Protein AF-A0A2N1NNY8-F1 (afdb_monomer)

Foldseek 3Di:
DVVVVVDDDDDDPPDPPLVVVLVVQCSDPDPVSRDDPVVSVVSVVVVVVVVVVVVPVVDPDDPDDDDDDPPPDPVPVVPDDPVRVVVVVVVVVPPPDD

Solvent-accessible surface area (backbone atoms only — not comparable to full-atom values): 6420 Å² total; per-residue (Å²): 121,62,61,86,71,68,58,73,86,72,89,57,87,94,58,54,66,71,58,53,49,51,58,52,38,63,62,42,91,50,71,88,68,32,68,52,71,67,56,50,52,52,53,53,51,50,54,54,53,51,53,53,48,57,56,48,75,76,43,83,86,72,84,86,76,79,91,89,75,87,82,79,46,70,82,55,60,79,70,51,53,74,68,56,52,52,55,54,58,53,57,61,75,66,59,79,86,126

Sequence (98 aa):
MKILQGRRETMVSDTPTDYFNIYTECWDSKPNNRPTMDQVVFKLNAIINTKNRIIIDNNKLIPQSSENSDNIGISNIINLSHEELSSIMRSFNNMNVK

Organism: NCBI:txid588596

InterPro domains:
  IPR011009 Protein kinase-like domain superfamily [SSF56112] (2-74)

Structure (mmCIF, N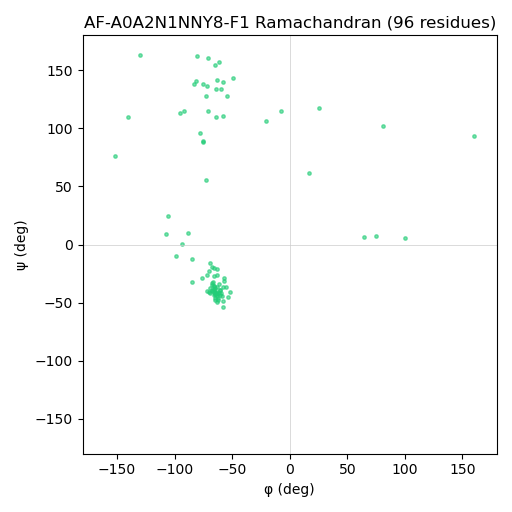/CA/C/O backbone):
data_AF-A0A2N1NNY8-F1
#
_entry.id   AF-A0A2N1NNY8-F1
#
loop_
_atom_site.group_PDB
_atom_site.id
_atom_site.type_symbol
_atom_site.label_atom_id
_atom_site.label_alt_id
_atom_site.label_comp_id
_atom_site.label_asym_id
_atom_site.label_entity_id
_atom_site.label_seq_id
_atom_site.pdbx_PDB_ins_code
_atom_site.Cartn_x
_atom_site.Cartn_y
_atom_site.Cartn_z
_atom_site.occupancy
_atom_site.B_iso_or_equiv
_atom_site.auth_seq_id
_atom_site.auth_comp_id
_atom_site.auth_asym_id
_atom_site.auth_atom_id
_atom_site.pdbx_PDB_model_num
ATOM 1 N N . MET A 1 1 ? -22.081 2.549 -10.785 1.00 77.12 1 MET A N 1
ATOM 2 C CA . MET A 1 1 ? -20.977 2.510 -9.798 1.00 77.12 1 MET A CA 1
ATOM 3 C C . MET A 1 1 ? -20.259 1.158 -9.847 1.00 77.12 1 MET A C 1
ATOM 5 O O . MET A 1 1 ? -20.775 0.192 -9.307 1.00 77.12 1 MET A O 1
ATOM 9 N N . LYS A 1 2 ? -19.099 1.056 -10.518 1.00 90.88 2 LYS A N 1
ATOM 10 C CA . LYS A 1 2 ? -18.343 -0.212 -10.671 1.00 90.88 2 LYS A CA 1
ATOM 11 C C . LYS A 1 2 ? -17.570 -0.617 -9.401 1.00 90.88 2 LYS A C 1
ATOM 13 O O . LYS A 1 2 ? -17.425 -1.803 -9.132 1.00 90.88 2 LYS A O 1
ATOM 18 N N . ILE A 1 3 ? -17.149 0.356 -8.592 1.00 88.94 3 ILE A N 1
ATOM 19 C CA . ILE A 1 3 ? -16.417 0.131 -7.332 1.00 88.94 3 ILE A CA 1
ATOM 20 C C . ILE A 1 3 ? -17.281 -0.575 -6.279 1.00 88.94 3 ILE A C 1
ATOM 22 O O . ILE A 1 3 ? -16.798 -1.487 -5.609 1.00 88.94 3 ILE A O 1
ATOM 26 N N . LEU A 1 4 ? -18.570 -0.216 -6.195 1.00 88.31 4 LEU A N 1
ATOM 27 C CA . LEU A 1 4 ? -19.547 -0.877 -5.317 1.00 88.31 4 LEU A CA 1
ATOM 28 C C . LEU A 1 4 ? -19.768 -2.354 -5.687 1.00 88.31 4 LEU A C 1
ATOM 30 O O . LEU A 1 4 ? -20.192 -3.135 -4.849 1.00 88.31 4 LEU A O 1
ATOM 34 N N . GLN A 1 5 ? -19.449 -2.743 -6.926 1.00 90.38 5 GLN A N 1
ATOM 35 C CA . GLN A 1 5 ? -19.502 -4.130 -7.404 1.00 90.38 5 GLN A CA 1
ATOM 36 C C . GLN A 1 5 ? -18.188 -4.888 -7.155 1.00 90.38 5 GLN A C 1
ATOM 38 O O . GLN A 1 5 ? -17.979 -5.955 -7.722 1.00 90.38 5 GLN A O 1
ATOM 43 N N . GLY A 1 6 ? -17.260 -4.317 -6.383 1.00 88.88 6 GLY A N 1
ATOM 44 C CA . GLY A 1 6 ? -15.977 -4.951 -6.083 1.00 88.88 6 GLY A CA 1
ATOM 45 C C . GLY A 1 6 ? -14.968 -4.921 -7.231 1.00 88.88 6 GLY A C 1
ATOM 46 O O . GLY A 1 6 ? -13.907 -5.521 -7.107 1.00 88.88 6 GLY A O 1
ATOM 47 N N . ARG A 1 7 ? -15.242 -4.213 -8.338 1.00 92.44 7 ARG A N 1
ATOM 48 C CA . ARG A 1 7 ? -14.249 -4.067 -9.413 1.00 92.44 7 ARG A CA 1
ATOM 49 C C . ARG A 1 7 ? -13.025 -3.306 -8.899 1.00 92.44 7 ARG A C 1
ATOM 51 O O . ARG A 1 7 ? -13.172 -2.280 -8.228 1.00 92.44 7 ARG A O 1
ATOM 58 N N . ARG A 1 8 ? -11.843 -3.827 -9.223 1.00 93.38 8 ARG A N 1
ATOM 59 C CA . ARG A 1 8 ? -10.520 -3.260 -8.937 1.00 93.38 8 ARG A CA 1
ATOM 60 C C . ARG A 1 8 ? -9.692 -3.244 -10.211 1.00 93.38 8 ARG A C 1
ATOM 62 O O . ARG A 1 8 ? -10.052 -3.897 -11.193 1.00 93.38 8 ARG A O 1
ATOM 69 N N . GLU A 1 9 ? -8.627 -2.464 -10.188 1.00 91.69 9 GLU A N 1
ATOM 70 C CA . GLU A 1 9 ? -7.655 -2.429 -11.271 1.00 91.69 9 GLU A CA 1
ATOM 71 C C . GLU A 1 9 ? -6.976 -3.794 -11.412 1.00 91.69 9 GLU A C 1
ATOM 73 O O . GLU A 1 9 ? -6.698 -4.479 -10.427 1.00 91.69 9 GLU A O 1
ATOM 78 N N . THR A 1 10 ? -6.736 -4.202 -12.653 1.00 93.25 10 THR A N 1
ATOM 79 C CA . THR A 1 10 ? -5.865 -5.337 -12.955 1.00 93.25 10 THR A CA 1
ATOM 80 C C . THR A 1 10 ? -4.411 -4.889 -12.895 1.00 93.25 10 THR A C 1
ATOM 82 O O . THR A 1 10 ? -4.123 -3.696 -12.982 1.00 93.25 10 THR A O 1
ATOM 85 N N . MET A 1 11 ? -3.482 -5.836 -12.777 1.00 95.12 11 MET A N 1
ATOM 86 C CA . MET A 1 11 ? -2.055 -5.532 -12.855 1.00 95.12 11 MET A CA 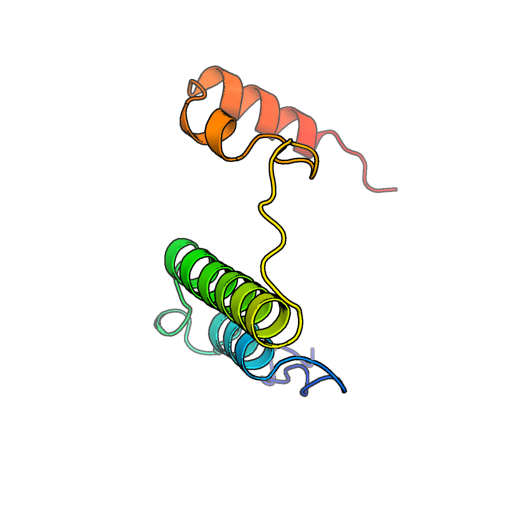1
ATOM 87 C C . MET A 1 11 ? -1.745 -4.776 -14.152 1.00 95.12 11 MET A C 1
ATOM 89 O O . MET A 1 11 ? -2.138 -5.212 -15.237 1.00 95.12 11 MET A O 1
ATOM 93 N N . VAL A 1 12 ? -1.067 -3.636 -14.031 1.00 95.31 12 VAL A N 1
ATOM 94 C CA . VAL A 1 12 ? -0.549 -2.892 -15.183 1.00 95.31 12 VAL A CA 1
ATOM 95 C C . VAL A 1 12 ? 0.764 -3.542 -15.616 1.00 95.31 12 VAL A C 1
ATOM 97 O O . VAL A 1 12 ? 1.556 -3.951 -14.763 1.00 95.31 12 VAL A O 1
ATOM 100 N N . SER A 1 13 ? 0.999 -3.643 -16.930 1.00 95.12 13 SER A N 1
ATOM 101 C CA . SER A 1 13 ? 2.266 -4.157 -17.473 1.00 95.12 13 SER A CA 1
ATOM 102 C C . SER A 1 13 ? 3.461 -3.469 -16.814 1.00 95.12 13 SER A C 1
ATOM 104 O O . SER A 1 13 ? 3.394 -2.286 -16.484 1.00 95.12 13 SER A O 1
ATOM 106 N N . ASP A 1 14 ? 4.533 -4.229 -16.592 1.00 92.31 14 ASP A N 1
ATOM 107 C CA . ASP A 1 14 ? 5.799 -3.751 -16.015 1.00 92.31 14 ASP A CA 1
ATOM 108 C C . ASP A 1 14 ? 5.713 -3.248 -14.562 1.00 92.31 14 ASP A C 1
ATOM 110 O O . ASP A 1 14 ? 6.699 -2.777 -13.990 1.00 92.31 14 ASP A O 1
ATOM 114 N N . THR A 1 15 ? 4.557 -3.409 -13.913 1.00 92.94 15 THR A N 1
ATOM 115 C CA . THR A 1 15 ? 4.424 -3.149 -12.480 1.00 92.94 15 THR A CA 1
ATOM 116 C C . THR A 1 15 ? 5.124 -4.253 -11.687 1.00 92.94 15 THR A C 1
ATOM 118 O O . THR A 1 15 ? 4.810 -5.428 -11.880 1.00 92.94 15 THR A O 1
ATOM 121 N N . PRO A 1 16 ? 6.033 -3.927 -10.749 1.00 92.50 16 PRO A N 1
ATOM 122 C CA . PRO A 1 16 ? 6.623 -4.931 -9.873 1.00 92.50 16 PRO A CA 1
ATOM 123 C C . PRO A 1 16 ? 5.549 -5.650 -9.053 1.00 92.50 16 PRO A C 1
ATOM 125 O O . PRO A 1 16 ? 4.705 -4.998 -8.434 1.00 92.50 16 PRO A O 1
ATOM 128 N N . THR A 1 17 ? 5.617 -6.981 -8.991 1.00 94.75 17 THR A N 1
ATOM 129 C CA . THR A 1 17 ? 4.654 -7.818 -8.255 1.00 94.75 17 THR A CA 1
ATOM 130 C C . THR A 1 17 ? 4.465 -7.366 -6.808 1.00 94.75 17 THR A C 1
ATOM 132 O O . THR A 1 17 ? 3.339 -7.290 -6.327 1.00 94.75 17 THR A O 1
ATOM 135 N N . ASP A 1 18 ? 5.542 -6.983 -6.126 1.00 94.62 18 ASP A N 1
ATOM 136 C CA . ASP A 1 18 ? 5.456 -6.536 -4.734 1.00 94.62 18 ASP A CA 1
ATOM 137 C C . ASP A 1 18 ? 4.668 -5.228 -4.585 1.00 94.62 18 ASP A C 1
ATOM 139 O O . ASP A 1 18 ? 3.914 -5.064 -3.630 1.00 94.62 18 ASP A O 1
ATOM 143 N N . TYR A 1 19 ? 4.779 -4.312 -5.552 1.00 95.81 19 TYR A N 1
ATOM 144 C CA . TYR A 1 19 ? 3.992 -3.078 -5.553 1.00 95.81 19 TYR A CA 1
ATOM 145 C C . TYR A 1 19 ? 2.518 -3.354 -5.877 1.00 95.81 19 TYR A C 1
ATOM 147 O O . TYR A 1 19 ? 1.635 -2.803 -5.218 1.00 95.81 19 TYR A O 1
ATOM 155 N N . PHE A 1 20 ? 2.256 -4.260 -6.829 1.00 96.56 20 PHE A N 1
ATOM 156 C CA . PHE A 1 20 ? 0.908 -4.755 -7.127 1.00 96.56 20 PHE A CA 1
ATOM 157 C C . PHE A 1 20 ? 0.208 -5.303 -5.880 1.00 96.56 20 PHE A C 1
ATOM 159 O O . PHE A 1 20 ? -0.948 -4.971 -5.601 1.00 96.56 20 PHE A O 1
ATOM 166 N N . ASN A 1 21 ? 0.929 -6.104 -5.097 1.00 96.50 21 ASN A N 1
ATOM 167 C CA . ASN A 1 21 ? 0.410 -6.683 -3.866 1.00 96.50 21 ASN A CA 1
ATOM 168 C C . ASN A 1 21 ? 0.053 -5.599 -2.840 1.00 96.50 21 ASN A C 1
ATOM 170 O O . ASN A 1 21 ? -1.025 -5.664 -2.253 1.00 96.50 21 ASN A O 1
ATOM 174 N N . ILE A 1 22 ? 0.891 -4.566 -2.677 1.00 97.44 22 ILE A N 1
ATOM 175 C CA . ILE A 1 22 ? 0.621 -3.463 -1.739 1.00 97.44 22 ILE A CA 1
ATOM 176 C C . ILE A 1 22 ? -0.710 -2.783 -2.059 1.00 97.44 22 ILE A C 1
ATOM 178 O O . ILE A 1 22 ? -1.566 -2.681 -1.180 1.00 97.44 22 ILE A O 1
ATOM 182 N N . TYR A 1 23 ? -0.925 -2.328 -3.298 1.00 95.69 23 TYR A N 1
ATOM 183 C CA . TYR A 1 23 ? -2.170 -1.616 -3.600 1.00 95.69 23 TYR A CA 1
ATOM 184 C C . TYR A 1 23 ? -3.392 -2.545 -3.621 1.00 95.69 23 TYR A C 1
ATOM 186 O O . TYR A 1 23 ? -4.504 -2.099 -3.331 1.00 95.69 23 TYR A O 1
ATOM 194 N N . THR A 1 24 ? -3.197 -3.837 -3.902 1.00 96.12 24 THR A N 1
ATOM 195 C CA . THR A 1 24 ? -4.257 -4.850 -3.805 1.00 96.12 24 THR A CA 1
ATOM 196 C C . THR A 1 24 ? -4.727 -5.016 -2.359 1.00 96.12 24 THR A C 1
ATOM 198 O O . THR A 1 24 ? -5.929 -4.964 -2.097 1.00 96.12 24 THR A O 1
ATOM 201 N N . GLU A 1 25 ? -3.798 -5.145 -1.410 1.00 97.06 25 GLU A N 1
ATOM 202 C CA . GLU A 1 25 ? -4.105 -5.236 0.022 1.00 97.06 25 GLU A CA 1
ATOM 203 C C . GLU A 1 25 ? -4.735 -3.944 0.566 1.00 97.06 25 GLU A C 1
ATOM 205 O O . GLU A 1 25 ? -5.724 -3.987 1.301 1.00 97.06 25 GLU A O 1
ATOM 210 N N . CYS A 1 26 ? -4.217 -2.775 0.166 1.00 97.25 26 CYS A N 1
ATOM 211 C CA . CYS A 1 26 ? -4.789 -1.474 0.535 1.00 97.25 26 CYS A CA 1
ATOM 212 C C . CYS A 1 26 ? -6.257 -1.335 0.112 1.00 97.25 26 CYS A C 1
ATOM 214 O O . CYS A 1 26 ? -7.027 -0.627 0.767 1.00 97.25 26 CYS A O 1
ATOM 216 N N . TRP A 1 27 ? -6.657 -2.017 -0.965 1.00 94.62 27 TRP A N 1
ATOM 217 C CA . TRP A 1 27 ? -8.007 -1.949 -1.514 1.00 94.62 27 TRP A CA 1
ATOM 218 C C . TRP A 1 27 ? -8.870 -3.190 -1.239 1.00 94.62 27 TRP A C 1
ATOM 220 O O . TRP A 1 27 ? -9.866 -3.422 -1.946 1.00 94.62 27 TRP A O 1
ATOM 230 N N . ASP A 1 28 ? -8.551 -3.944 -0.178 1.00 94.88 28 ASP A N 1
ATOM 231 C CA . ASP A 1 28 ? -9.368 -5.068 0.284 1.00 94.88 28 ASP A CA 1
ATOM 232 C C . ASP A 1 28 ? -10.805 -4.606 0.616 1.00 94.88 28 ASP A C 1
ATOM 234 O O . ASP A 1 28 ? -11.068 -3.518 1.162 1.00 94.88 28 ASP A O 1
ATOM 238 N N . SER A 1 29 ? -11.767 -5.446 0.234 1.00 91.69 29 SER A N 1
ATOM 239 C CA . SER A 1 29 ? -13.194 -5.220 0.467 1.00 91.69 29 SER A CA 1
ATOM 240 C C . SER A 1 29 ? -13.553 -5.252 1.955 1.00 91.69 29 SER A C 1
ATOM 242 O O . SER A 1 29 ? -14.505 -4.588 2.359 1.00 91.69 29 SER A O 1
ATOM 244 N N . LYS A 1 30 ? -12.790 -5.983 2.773 1.00 93.62 30 LYS A N 1
ATOM 245 C CA . LYS A 1 30 ? -12.896 -6.015 4.231 1.00 93.62 30 LYS A CA 1
ATOM 246 C C . LYS A 1 30 ? -11.955 -4.962 4.828 1.00 93.62 30 LYS A C 1
ATOM 248 O O . LYS A 1 30 ? -10.741 -5.115 4.721 1.00 93.62 30 LYS A O 1
ATOM 253 N N . PRO A 1 31 ? -12.471 -3.920 5.505 1.00 94.69 31 PRO A N 1
ATOM 254 C CA . PRO A 1 31 ? -11.631 -2.864 6.075 1.00 94.69 31 PRO A CA 1
ATOM 255 C C . PRO A 1 31 ? -10.539 -3.374 7.024 1.00 94.69 31 PRO A C 1
ATOM 257 O O . PRO A 1 31 ? -9.424 -2.875 6.979 1.00 94.69 31 PRO A O 1
ATOM 260 N N . ASN A 1 32 ? -10.832 -4.409 7.817 1.00 97.31 32 ASN A N 1
ATOM 261 C CA . ASN A 1 32 ? -9.888 -4.980 8.785 1.00 97.31 32 ASN A CA 1
ATOM 262 C C . ASN A 1 32 ? -8.700 -5.714 8.143 1.00 97.31 32 ASN A C 1
ATOM 264 O O . ASN A 1 32 ? -7.724 -5.989 8.830 1.00 97.31 32 ASN A O 1
ATOM 268 N N . ASN A 1 33 ? -8.787 -6.053 6.855 1.00 96.69 33 ASN A N 1
ATOM 269 C CA . ASN A 1 33 ? -7.686 -6.676 6.123 1.00 96.69 33 ASN A CA 1
ATOM 270 C C . ASN A 1 33 ? -6.705 -5.642 5.560 1.00 96.69 33 ASN A C 1
ATOM 272 O O . ASN A 1 33 ? -5.639 -6.014 5.076 1.00 96.69 33 ASN A O 1
ATOM 276 N N . ARG A 1 34 ? -7.076 -4.356 5.566 1.00 98.19 34 ARG A N 1
ATOM 277 C CA . ARG A 1 34 ? -6.2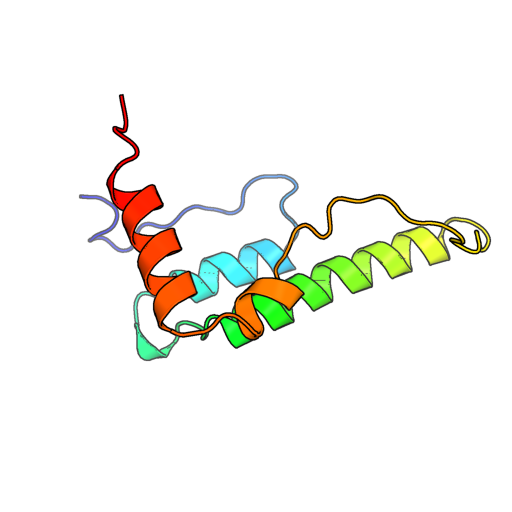35 -3.310 4.995 1.00 98.19 34 ARG A CA 1
ATOM 278 C C . ARG A 1 34 ? -5.031 -3.077 5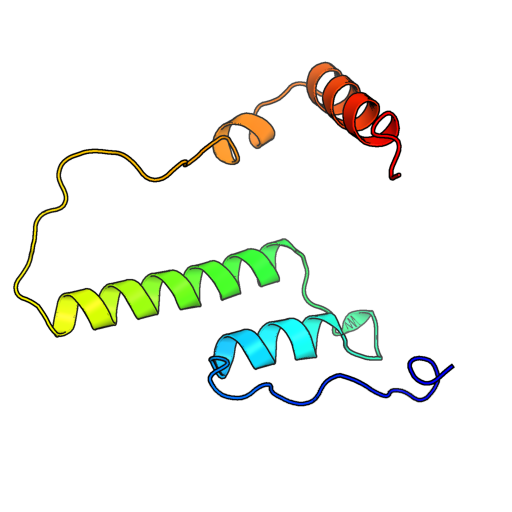.904 1.00 98.19 34 ARG A C 1
ATOM 280 O O . ARG A 1 34 ? -5.207 -3.002 7.123 1.00 98.19 34 ARG A O 1
ATOM 287 N N . PRO A 1 35 ? -3.828 -2.934 5.335 1.00 98.25 35 PRO A N 1
ATOM 288 C CA . PRO A 1 35 ? -2.648 -2.625 6.117 1.00 98.25 35 PRO A CA 1
ATOM 289 C C . PRO A 1 35 ? -2.760 -1.235 6.751 1.00 98.25 35 PRO A C 1
ATOM 291 O O . PRO A 1 35 ? -3.429 -0.338 6.230 1.00 98.25 35 PRO A O 1
ATOM 294 N N . THR A 1 36 ? -2.058 -1.039 7.864 1.00 98.31 36 THR A N 1
ATOM 295 C CA . THR A 1 36 ? -1.832 0.302 8.413 1.00 98.31 36 THR A CA 1
ATOM 296 C C . THR A 1 36 ? -0.862 1.083 7.527 1.00 98.31 36 THR A C 1
ATOM 298 O O . THR A 1 36 ? -0.081 0.501 6.771 1.00 98.31 36 THR A O 1
ATOM 301 N N . MET A 1 37 ? -0.857 2.412 7.646 1.00 97.56 37 MET A N 1
ATOM 302 C CA . MET A 1 37 ? 0.097 3.240 6.899 1.00 97.56 37 MET A CA 1
ATOM 303 C C . MET A 1 37 ? 1.553 2.872 7.208 1.00 97.56 37 MET A C 1
ATOM 305 O O . MET A 1 37 ? 2.366 2.815 6.289 1.00 97.56 37 MET A O 1
ATOM 309 N N . ASP A 1 38 ? 1.868 2.521 8.457 1.00 97.44 38 ASP A N 1
ATOM 310 C CA . ASP A 1 38 ? 3.212 2.072 8.839 1.00 97.44 38 ASP A CA 1
ATOM 311 C C . ASP A 1 38 ? 3.609 0.773 8.126 1.00 97.44 38 ASP A C 1
ATOM 313 O O . ASP A 1 38 ? 4.734 0.641 7.644 1.00 97.44 38 ASP A O 1
ATOM 317 N N . GLN A 1 39 ? 2.676 -0.178 7.991 1.00 97.19 39 GLN A N 1
ATOM 318 C CA . GLN A 1 39 ? 2.913 -1.418 7.248 1.00 97.19 39 GLN A CA 1
ATOM 319 C C . GLN A 1 39 ? 3.127 -1.149 5.754 1.00 97.19 39 GLN A C 1
ATOM 321 O O . GLN A 1 39 ? 3.986 -1.780 5.137 1.00 97.19 39 GLN A O 1
ATOM 326 N N . VAL A 1 40 ? 2.384 -0.202 5.174 1.00 97.75 40 VAL A N 1
ATOM 327 C CA . VAL A 1 40 ? 2.569 0.218 3.777 1.00 97.75 40 VAL A CA 1
ATOM 328 C C . VAL A 1 40 ? 3.954 0.838 3.580 1.00 97.75 40 VAL A C 1
ATOM 330 O O . VAL A 1 40 ? 4.686 0.410 2.688 1.00 97.75 40 VAL A O 1
ATOM 333 N N . VAL A 1 41 ? 4.352 1.787 4.435 1.00 95.56 41 VAL A N 1
ATOM 334 C CA . VAL A 1 41 ? 5.683 2.421 4.390 1.00 95.56 41 VAL A CA 1
ATOM 335 C C . VAL A 1 41 ? 6.790 1.377 4.543 1.00 95.56 41 VAL A C 1
ATOM 337 O O . VAL A 1 41 ? 7.748 1.376 3.771 1.00 95.56 41 VAL A O 1
ATOM 340 N N . PHE A 1 42 ? 6.638 0.438 5.480 1.00 94.88 42 PHE A N 1
ATOM 341 C CA . PHE A 1 42 ? 7.584 -0.658 5.676 1.00 94.88 42 PHE A CA 1
ATOM 342 C C . PHE A 1 42 ? 7.758 -1.512 4.408 1.00 94.88 42 PHE A C 1
ATOM 344 O O . PHE A 1 42 ? 8.887 -1.744 3.970 1.00 94.88 42 PHE A O 1
ATOM 351 N N . LYS A 1 43 ? 6.653 -1.936 3.776 1.00 95.88 43 LYS A N 1
ATOM 352 C CA . LYS A 1 43 ? 6.689 -2.734 2.538 1.00 95.88 43 LYS A CA 1
ATOM 353 C C . LYS A 1 43 ? 7.310 -1.962 1.371 1.00 95.88 43 LYS A C 1
ATOM 355 O O . LYS A 1 43 ? 8.125 -2.519 0.640 1.00 95.88 43 LYS A O 1
ATOM 360 N N . LEU A 1 44 ? 6.980 -0.679 1.216 1.00 95.56 44 LEU A N 1
ATOM 361 C CA . LEU A 1 44 ? 7.557 0.171 0.169 1.00 95.56 44 LEU A CA 1
ATOM 362 C C . LEU A 1 44 ? 9.073 0.337 0.338 1.00 95.56 44 LEU A C 1
ATOM 364 O O . LEU A 1 44 ? 9.820 0.169 -0.627 1.00 95.56 44 LEU A O 1
ATOM 368 N N . ASN A 1 45 ? 9.539 0.582 1.565 1.00 92.56 45 ASN A N 1
ATOM 369 C CA . ASN A 1 45 ? 10.968 0.675 1.867 1.00 92.56 45 ASN A CA 1
ATOM 370 C C . ASN A 1 45 ? 11.706 -0.631 1.544 1.00 92.56 45 ASN A C 1
ATOM 372 O O . ASN A 1 45 ? 12.805 -0.596 0.992 1.00 92.56 45 ASN A O 1
ATOM 376 N N . ALA A 1 46 ? 11.098 -1.788 1.826 1.00 89.69 46 ALA A N 1
ATOM 377 C CA . ALA A 1 46 ? 11.676 -3.084 1.475 1.00 89.69 46 ALA A CA 1
ATOM 378 C C . ALA A 1 46 ? 11.864 -3.248 -0.046 1.00 89.69 46 ALA A C 1
ATOM 380 O O . ALA A 1 46 ? 12.923 -3.697 -0.484 1.00 89.69 46 ALA A O 1
ATOM 381 N N . ILE A 1 47 ? 10.889 -2.826 -0.861 1.00 89.50 47 ILE A N 1
ATOM 382 C CA . ILE A 1 47 ? 10.993 -2.873 -2.332 1.00 89.50 47 ILE A CA 1
ATOM 383 C C . ILE A 1 47 ? 12.146 -1.991 -2.828 1.00 89.50 47 ILE A C 1
ATOM 385 O O . ILE A 1 47 ? 12.940 -2.421 -3.667 1.00 89.50 47 ILE A O 1
ATOM 389 N N . ILE A 1 48 ? 12.250 -0.763 -2.312 1.00 88.62 48 ILE A N 1
ATOM 390 C CA . ILE A 1 48 ? 13.297 0.194 -2.701 1.00 88.62 48 ILE A CA 1
ATOM 391 C C . ILE A 1 48 ? 14.684 -0.355 -2.339 1.00 88.62 48 ILE A C 1
ATOM 393 O O . ILE A 1 48 ? 15.579 -0.390 -3.184 1.00 88.62 48 ILE A O 1
ATOM 397 N N . ASN A 1 49 ? 14.848 -0.857 -1.115 1.00 84.00 49 ASN A N 1
ATOM 398 C CA . ASN A 1 49 ? 16.125 -1.388 -0.639 1.00 84.00 49 ASN A CA 1
ATOM 399 C C . ASN A 1 49 ? 16.564 -2.645 -1.406 1.00 84.00 49 ASN A C 1
ATOM 401 O O . ASN A 1 49 ? 17.745 -2.784 -1.727 1.00 84.00 49 ASN A O 1
ATOM 405 N N . THR A 1 50 ? 15.631 -3.530 -1.769 1.00 78.12 50 THR A N 1
ATOM 406 C CA . THR A 1 50 ? 15.934 -4.695 -2.616 1.00 78.12 50 THR A CA 1
ATOM 407 C C . THR A 1 50 ? 16.370 -4.279 -4.020 1.00 78.12 50 THR A C 1
ATOM 409 O O . THR A 1 50 ? 17.353 -4.815 -4.534 1.00 78.12 50 THR A O 1
ATOM 412 N N . LYS A 1 51 ? 15.701 -3.291 -4.633 1.00 71.38 51 LYS A N 1
ATOM 413 C CA . LYS A 1 51 ? 16.113 -2.755 -5.942 1.00 71.38 51 LYS A CA 1
ATOM 414 C C . LYS A 1 51 ? 17.523 -2.170 -5.893 1.00 71.38 51 LYS A C 1
ATOM 416 O O . LYS A 1 51 ? 18.328 -2.472 -6.769 1.00 71.38 51 LYS A O 1
ATOM 421 N N . ASN A 1 52 ? 17.840 -1.409 -4.847 1.00 63.66 52 ASN A N 1
ATOM 422 C CA . ASN A 1 52 ? 19.176 -0.848 -4.662 1.00 63.66 52 ASN A CA 1
ATOM 423 C C . ASN A 1 52 ? 20.237 -1.951 -4.544 1.00 63.66 52 ASN A C 1
ATOM 425 O O . ASN A 1 52 ? 21.293 -1.839 -5.156 1.00 63.66 52 ASN A O 1
ATOM 429 N N . ARG A 1 53 ? 19.939 -3.062 -3.854 1.00 58.41 53 ARG A N 1
ATOM 430 C CA . ARG A 1 53 ? 20.854 -4.212 -3.760 1.00 58.41 53 ARG A CA 1
ATOM 431 C C . ARG A 1 53 ? 21.102 -4.886 -5.112 1.00 58.41 53 ARG A C 1
ATOM 433 O O . ARG A 1 53 ? 22.243 -5.178 -5.432 1.00 58.41 53 ARG A O 1
ATOM 440 N N . ILE A 1 54 ? 20.066 -5.063 -5.935 1.00 58.09 54 ILE A N 1
ATOM 441 C CA . ILE A 1 54 ? 20.193 -5.657 -7.281 1.00 58.09 54 ILE A CA 1
ATOM 442 C C . ILE A 1 54 ? 20.990 -4.743 -8.232 1.00 58.09 54 ILE A C 1
ATOM 444 O O . ILE A 1 54 ? 21.726 -5.232 -9.089 1.00 58.09 54 ILE A O 1
ATOM 448 N N . ILE A 1 55 ? 20.876 -3.419 -8.079 1.00 54.34 55 ILE A N 1
ATOM 449 C CA . ILE A 1 55 ? 21.702 -2.449 -8.818 1.00 54.34 55 ILE A CA 1
ATOM 450 C C . ILE A 1 55 ? 23.172 -2.542 -8.372 1.00 54.34 55 ILE A C 1
ATOM 452 O O . ILE A 1 55 ? 24.067 -2.503 -9.214 1.00 54.34 55 ILE A O 1
ATOM 456 N N . ILE A 1 56 ? 23.420 -2.723 -7.069 1.00 55.31 56 ILE A N 1
ATOM 457 C CA . ILE A 1 56 ? 24.763 -2.890 -6.488 1.00 55.31 56 ILE A CA 1
ATOM 458 C C . ILE A 1 56 ? 25.398 -4.235 -6.895 1.00 55.31 56 ILE A C 1
ATOM 460 O O . ILE A 1 56 ? 26.590 -4.277 -7.190 1.00 55.31 56 ILE A O 1
ATOM 464 N N . ASP A 1 57 ? 24.619 -5.316 -6.978 1.00 51.22 57 ASP A N 1
ATOM 465 C CA . ASP A 1 57 ? 25.118 -6.652 -7.338 1.00 51.22 57 ASP A CA 1
ATOM 466 C C . ASP A 1 57 ? 25.535 -6.755 -8.822 1.00 51.22 57 ASP A C 1
ATOM 468 O O . ASP A 1 57 ? 26.374 -7.585 -9.171 1.00 51.22 57 ASP A O 1
ATOM 472 N N . ASN A 1 58 ? 25.009 -5.887 -9.696 1.00 56.09 58 ASN A N 1
ATOM 473 C CA . ASN A 1 58 ? 25.316 -5.892 -11.133 1.00 56.09 58 ASN A CA 1
ATOM 474 C C . ASN A 1 58 ? 26.376 -4.868 -11.570 1.00 56.09 58 ASN A C 1
ATOM 476 O O . ASN A 1 58 ? 26.849 -4.948 -12.699 1.00 56.09 58 ASN A O 1
ATOM 480 N N . ASN A 1 59 ? 26.788 -3.941 -10.702 1.00 51.97 59 ASN A N 1
ATOM 481 C CA . ASN A 1 59 ? 27.853 -2.980 -10.985 1.00 51.97 59 ASN A CA 1
ATOM 482 C C . ASN A 1 59 ? 28.726 -2.776 -9.739 1.00 51.97 59 ASN A C 1
ATOM 484 O O . ASN A 1 59 ? 28.303 -2.153 -8.771 1.00 51.97 59 ASN A O 1
ATOM 488 N N . LYS A 1 60 ? 29.968 -3.278 -9.812 1.00 50.66 60 LYS A N 1
ATOM 489 C CA . LYS A 1 60 ? 31.153 -2.929 -9.002 1.00 50.66 60 LYS A CA 1
ATOM 490 C C . LYS A 1 60 ? 30.937 -1.712 -8.080 1.00 50.66 60 LYS A C 1
ATOM 492 O O . LYS A 1 60 ? 30.794 -0.601 -8.579 1.00 50.66 60 LYS A O 1
ATOM 497 N N . LEU A 1 61 ? 30.973 -1.954 -6.761 1.00 48.41 61 LEU A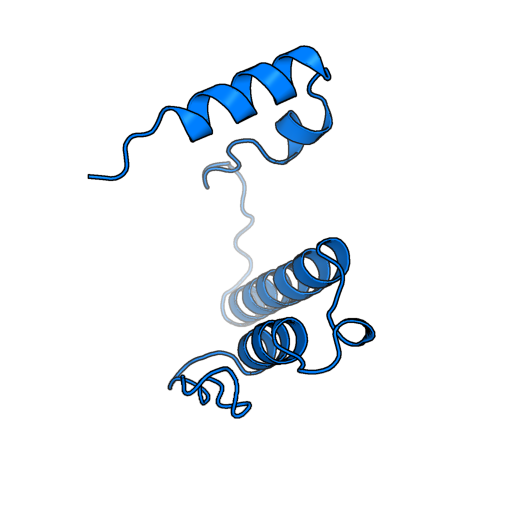 N 1
ATOM 498 C CA . LEU A 1 61 ? 30.908 -0.980 -5.657 1.00 48.41 61 LEU A CA 1
ATOM 499 C C . LEU A 1 61 ? 31.291 0.452 -6.072 1.00 48.41 61 LEU A C 1
ATOM 501 O O . LEU A 1 61 ? 32.472 0.761 -6.234 1.00 48.41 61 LEU A O 1
ATOM 505 N N . ILE A 1 62 ? 30.295 1.332 -6.178 1.00 43.78 62 ILE A N 1
ATOM 506 C CA . ILE A 1 62 ? 30.503 2.778 -6.102 1.00 43.78 62 ILE A CA 1
ATOM 507 C C . ILE A 1 62 ? 30.237 3.158 -4.642 1.00 43.78 62 ILE A C 1
ATOM 509 O O . ILE A 1 62 ? 29.095 3.030 -4.193 1.00 43.78 62 ILE A O 1
ATOM 513 N N . PRO A 1 63 ? 31.240 3.605 -3.868 1.00 43.06 63 PRO A N 1
ATOM 514 C CA . PRO A 1 63 ? 30.976 4.264 -2.600 1.00 43.06 63 PRO A CA 1
ATOM 515 C C . PRO A 1 63 ? 30.218 5.555 -2.917 1.00 43.06 63 PRO A C 1
ATOM 517 O O . PRO A 1 63 ? 30.788 6.473 -3.505 1.00 43.06 63 PRO A O 1
ATOM 520 N N . GLN A 1 64 ? 28.931 5.635 -2.577 1.00 44.88 64 GLN A N 1
ATOM 521 C CA . GLN A 1 64 ? 28.234 6.917 -2.610 1.00 44.88 64 GLN A CA 1
ATOM 522 C C . GLN A 1 64 ? 28.671 7.742 -1.401 1.00 44.88 64 GLN A C 1
ATOM 524 O O . GLN A 1 64 ? 28.089 7.672 -0.323 1.00 44.88 64 GLN A O 1
ATOM 529 N N . SER A 1 65 ? 29.736 8.514 -1.586 1.00 49.34 65 SER A N 1
ATOM 530 C CA . SER A 1 65 ? 29.891 9.783 -0.888 1.00 49.34 65 SER A CA 1
ATOM 531 C C . SER A 1 65 ? 29.114 10.867 -1.643 1.00 49.34 65 SER A C 1
ATOM 533 O O . SER A 1 65 ? 29.223 10.944 -2.863 1.00 49.34 65 SER A O 1
ATOM 535 N N . SER A 1 66 ? 28.427 11.708 -0.864 1.00 42.72 66 SER A N 1
ATOM 536 C CA . SER A 1 66 ? 27.729 12.966 -1.184 1.00 42.72 66 SER A CA 1
ATOM 537 C C . SER A 1 66 ? 26.320 12.887 -1.790 1.00 42.72 66 SER A C 1
ATOM 539 O O . SER A 1 66 ? 26.147 12.658 -2.983 1.00 42.72 66 SER A O 1
ATOM 541 N N . GLU A 1 67 ? 25.345 13.123 -0.904 1.00 50.81 67 GLU A N 1
ATOM 542 C CA . GLU A 1 67 ? 24.223 14.071 -1.021 1.00 50.81 67 GLU A CA 1
ATOM 543 C C . GLU A 1 67 ? 23.760 14.456 -2.435 1.00 50.81 67 GLU A C 1
ATOM 545 O O . GLU A 1 67 ? 24.501 15.089 -3.184 1.00 50.81 67 GLU A O 1
ATOM 550 N N . ASN A 1 68 ? 22.502 14.113 -2.750 1.00 51.81 68 ASN A N 1
ATOM 551 C CA . ASN A 1 68 ? 21.454 14.987 -3.312 1.00 51.81 68 ASN A CA 1
ATOM 552 C C . ASN A 1 68 ? 20.365 14.130 -3.981 1.00 51.81 68 ASN A C 1
ATOM 554 O O . ASN A 1 68 ? 20.457 13.771 -5.152 1.00 51.81 68 ASN A O 1
ATOM 558 N N . SER A 1 69 ? 19.316 13.805 -3.226 1.00 41.28 69 SER A N 1
ATOM 559 C CA . SER A 1 69 ? 18.032 13.347 -3.766 1.00 41.28 69 SER A CA 1
ATOM 560 C C . SER A 1 69 ? 16.947 13.748 -2.777 1.00 41.28 69 SER A C 1
ATOM 562 O O . SER A 1 69 ? 16.509 12.904 -2.003 1.00 41.28 69 SER A O 1
ATOM 564 N N . ASP A 1 70 ? 16.580 15.034 -2.772 1.00 42.97 70 ASP A N 1
ATOM 565 C CA . ASP A 1 70 ? 15.403 15.635 -2.126 1.00 42.97 70 ASP A CA 1
ATOM 566 C C . ASP A 1 70 ? 14.719 14.775 -1.057 1.00 42.97 70 ASP A C 1
ATOM 568 O O . ASP A 1 70 ? 13.533 14.454 -1.099 1.00 42.97 70 ASP A O 1
ATOM 572 N N . ASN A 1 71 ? 15.476 14.476 -0.012 1.00 47.88 71 ASN A N 1
ATOM 573 C CA . ASN A 1 71 ? 14.989 14.137 1.307 1.00 47.88 71 ASN A CA 1
ATOM 574 C C . ASN A 1 71 ? 14.453 15.430 1.947 1.00 47.88 71 ASN A C 1
ATOM 576 O O . ASN A 1 71 ? 14.860 15.838 3.032 1.00 47.88 71 ASN A O 1
ATOM 580 N N . ILE A 1 72 ? 13.522 16.096 1.256 1.00 43.31 72 ILE A N 1
ATOM 581 C CA . ILE A 1 72 ? 12.732 17.188 1.808 1.00 43.31 72 ILE A CA 1
ATOM 582 C C . ILE A 1 72 ? 11.691 16.546 2.732 1.00 43.31 72 ILE A C 1
ATOM 584 O O . ILE A 1 72 ? 10.577 16.201 2.356 1.00 43.31 72 ILE A O 1
ATOM 588 N N . GLY A 1 73 ? 12.103 16.369 3.987 1.00 49.00 73 GLY A N 1
ATOM 589 C CA . GLY A 1 73 ? 11.270 16.784 5.110 1.00 49.00 73 GLY A CA 1
ATOM 590 C C . GLY A 1 73 ? 10.439 15.740 5.850 1.00 49.00 73 GLY A C 1
ATOM 591 O O . GLY A 1 73 ? 9.722 16.148 6.756 1.00 49.00 73 GLY A O 1
ATOM 592 N N . ILE A 1 74 ? 10.523 14.431 5.585 1.00 46.97 74 ILE A N 1
ATOM 593 C CA . ILE A 1 74 ? 9.773 13.467 6.426 1.00 46.97 74 ILE A CA 1
ATOM 594 C C . ILE A 1 74 ? 10.314 13.455 7.866 1.00 46.97 74 ILE A C 1
ATOM 596 O O . ILE A 1 74 ? 9.536 13.487 8.816 1.00 46.97 74 ILE A O 1
ATOM 600 N N . SER A 1 75 ? 11.638 13.508 8.046 1.00 50.66 75 SER A N 1
ATOM 601 C CA . SER A 1 75 ? 12.265 13.580 9.376 1.00 50.66 75 SER A CA 1
ATOM 602 C C . SER A 1 75 ? 11.911 14.856 10.144 1.00 50.66 75 SER A C 1
ATOM 604 O O . SER A 1 75 ? 11.908 14.848 11.370 1.00 50.66 75 SER A O 1
ATOM 606 N N . ASN A 1 76 ? 11.592 15.943 9.434 1.00 53.88 76 ASN A N 1
ATOM 607 C CA . ASN A 1 76 ? 11.282 17.227 10.054 1.00 53.88 76 ASN A CA 1
ATOM 608 C C . ASN A 1 76 ? 9.809 17.318 10.467 1.00 53.88 76 ASN A C 1
ATOM 610 O O . ASN A 1 76 ? 9.533 17.918 11.497 1.00 53.88 76 ASN A O 1
ATOM 614 N N . ILE A 1 77 ? 8.881 16.674 9.743 1.00 55.47 77 ILE A N 1
ATOM 615 C CA . ILE A 1 77 ? 7.450 16.641 10.106 1.00 55.47 77 ILE A CA 1
ATOM 616 C C . ILE A 1 77 ? 7.222 15.938 11.450 1.00 55.47 77 ILE A C 1
ATOM 618 O O . ILE A 1 77 ? 6.375 16.365 12.230 1.00 55.47 77 ILE A O 1
ATOM 622 N N . ILE A 1 78 ? 7.998 14.891 11.745 1.00 59.03 78 ILE A N 1
ATOM 623 C CA . ILE A 1 78 ? 7.847 14.083 12.969 1.00 59.03 78 ILE A CA 1
ATOM 624 C C . ILE A 1 78 ? 8.204 14.890 14.237 1.00 59.03 78 ILE A C 1
ATOM 626 O O . ILE A 1 78 ? 7.738 14.552 15.322 1.00 59.03 78 ILE A O 1
ATOM 630 N N . ASN A 1 79 ? 8.951 15.994 14.100 1.00 61.31 79 ASN A N 1
ATOM 631 C CA . ASN A 1 79 ? 9.355 16.872 15.204 1.00 61.31 79 ASN A CA 1
ATOM 632 C C . ASN A 1 79 ? 8.617 18.223 15.238 1.00 61.31 79 ASN A C 1
ATOM 634 O O . ASN A 1 79 ? 9.001 19.096 16.016 1.00 61.31 79 ASN A O 1
ATOM 638 N N . LEU A 1 80 ? 7.584 18.421 14.415 1.00 67.69 80 LEU A N 1
ATOM 639 C CA . LEU A 1 80 ? 6.816 19.665 14.439 1.00 67.69 80 LEU A CA 1
ATOM 640 C C . LEU A 1 80 ? 5.892 19.711 15.653 1.00 67.69 80 LEU A C 1
ATOM 642 O O . LEU A 1 80 ? 5.212 18.739 15.992 1.00 67.69 80 LEU A O 1
ATOM 646 N N . SER A 1 81 ? 5.826 20.879 16.285 1.00 79.75 81 SER A N 1
ATOM 647 C CA . SER A 1 81 ? 4.821 21.148 17.303 1.00 79.75 81 SER A CA 1
AT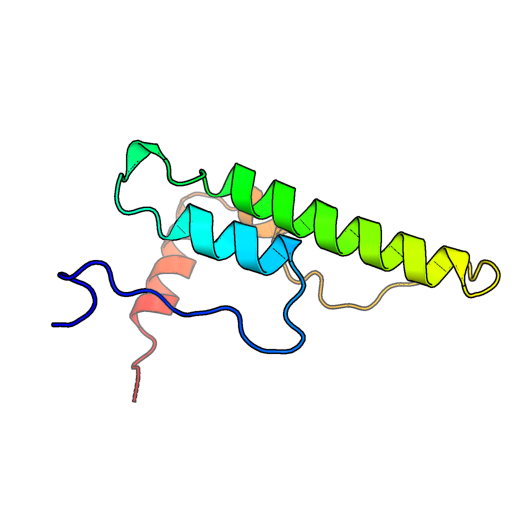OM 648 C C . SER A 1 81 ? 3.411 21.052 16.706 1.00 79.75 81 SER A C 1
ATOM 650 O O . SER A 1 81 ? 3.185 21.219 15.502 1.00 79.75 81 SER A O 1
ATOM 652 N N . H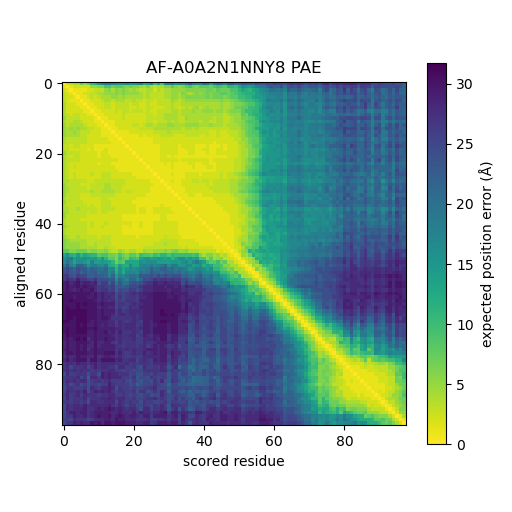IS A 1 82 ? 2.420 20.813 17.565 1.00 73.81 82 HIS A N 1
ATOM 653 C CA . HIS A 1 82 ? 1.022 20.721 17.140 1.00 73.81 82 HIS A CA 1
ATOM 654 C C . HIS A 1 82 ? 0.541 21.996 16.411 1.00 73.81 82 HIS A C 1
ATOM 656 O O . HIS A 1 82 ? -0.286 21.930 15.500 1.00 73.81 82 HIS A O 1
ATOM 662 N N . GLU A 1 83 ? 1.073 23.165 16.777 1.00 78.31 83 GLU A N 1
ATOM 663 C CA . GLU A 1 83 ? 0.733 24.446 16.150 1.00 78.31 83 GLU A CA 1
ATOM 664 C C . GLU A 1 83 ? 1.259 24.546 14.714 1.00 78.31 83 GLU A C 1
ATOM 666 O O . GLU A 1 83 ? 0.525 24.957 13.807 1.00 78.31 83 GLU A O 1
ATOM 671 N N . GLU A 1 84 ? 2.487 24.089 14.477 1.00 80.19 84 GLU A N 1
ATOM 672 C CA . GLU A 1 84 ? 3.105 24.063 13.150 1.00 80.19 84 GLU A CA 1
ATOM 673 C C . GLU A 1 84 ? 2.378 23.087 12.220 1.00 80.19 84 GLU A C 1
ATOM 675 O O . GLU A 1 84 ? 2.035 23.447 11.090 1.00 80.19 84 GLU A O 1
ATOM 680 N N . LEU A 1 85 ? 2.028 21.896 12.718 1.00 81.25 85 LEU A N 1
ATOM 681 C CA . LEU A 1 85 ? 1.232 20.919 11.966 1.00 81.25 85 LEU A CA 1
ATOM 682 C C . LEU A 1 85 ? -0.141 21.477 11.577 1.00 81.25 85 LEU A C 1
ATOM 684 O O . LEU A 1 85 ? -0.589 21.311 10.441 1.00 81.25 85 LEU A O 1
ATOM 688 N N . SER A 1 86 ? -0.801 22.186 12.496 1.00 82.44 86 SER A N 1
ATOM 689 C CA . SER A 1 86 ? -2.108 22.792 12.225 1.00 82.44 86 SER A CA 1
ATOM 690 C C . SER A 1 86 ? -2.037 23.896 11.162 1.00 82.44 86 SER A C 1
ATOM 692 O O . SER A 1 86 ? -2.942 24.028 10.334 1.00 82.44 86 SER A O 1
ATOM 694 N N . SER A 1 87 ? -0.943 24.658 11.152 1.00 79.31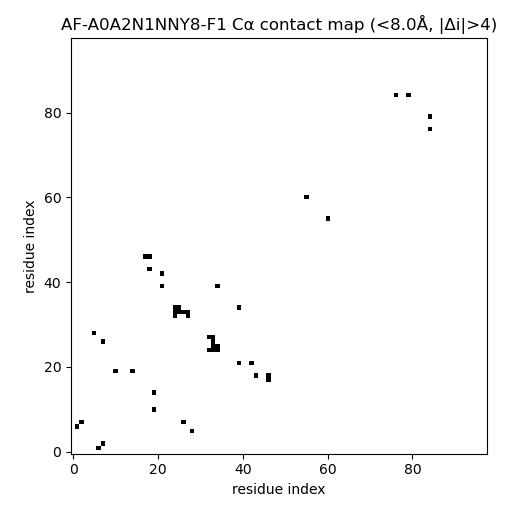 87 SER A N 1
ATOM 695 C CA . SER A 1 87 ? -0.712 25.744 10.197 1.00 79.31 87 SER A CA 1
ATOM 696 C C . SER A 1 87 ? -0.458 25.201 8.794 1.00 79.31 87 SER A C 1
ATOM 698 O O . SER A 1 87 ? -1.020 25.701 7.820 1.00 79.31 87 SER A O 1
ATOM 700 N N . ILE A 1 88 ? 0.311 24.116 8.704 1.00 81.44 88 ILE A N 1
ATOM 701 C CA . ILE A 1 88 ? 0.561 23.395 7.457 1.00 81.44 88 ILE A CA 1
ATOM 702 C C . ILE A 1 88 ? -0.736 22.772 6.925 1.00 81.44 88 ILE A C 1
ATOM 704 O O . ILE A 1 88 ? -1.073 22.959 5.763 1.00 81.44 88 ILE A O 1
ATOM 708 N N . MET A 1 89 ? -1.534 22.105 7.762 1.00 82.31 89 MET A N 1
ATOM 709 C CA . MET A 1 89 ? -2.787 21.488 7.306 1.00 82.31 89 MET A CA 1
ATOM 710 C C . MET A 1 89 ? -3.789 22.518 6.753 1.00 82.31 89 MET A C 1
ATOM 712 O O . MET A 1 89 ? -4.513 22.248 5.794 1.00 82.31 89 MET A O 1
ATOM 716 N N . ARG A 1 90 ? -3.815 23.732 7.320 1.00 76.94 90 ARG A N 1
ATOM 717 C CA . ARG A 1 90 ? -4.653 24.831 6.815 1.00 76.94 90 ARG A CA 1
ATOM 718 C C . ARG A 1 90 ? -4.210 25.341 5.447 1.00 76.94 90 ARG A C 1
ATOM 720 O O . ARG A 1 90 ? -5.074 25.713 4.658 1.00 76.94 90 ARG A O 1
ATOM 727 N N . SER A 1 91 ? -2.912 25.355 5.146 1.00 79.19 91 SER A N 1
ATOM 728 C CA . SER A 1 91 ? -2.435 25.832 3.843 1.00 79.19 91 SER A CA 1
ATOM 729 C C . SER A 1 91 ? -2.870 24.905 2.701 1.00 79.19 91 SER A C 1
ATOM 731 O O . SER A 1 91 ? -3.203 25.394 1.622 1.00 79.19 91 SER A O 1
ATOM 733 N N . PHE A 1 92 ? -2.991 23.598 2.959 1.00 77.19 92 PHE A N 1
ATOM 734 C CA . PHE A 1 92 ? -3.499 22.623 1.987 1.00 77.19 92 PHE A CA 1
ATOM 735 C C . PHE A 1 92 ? -4.982 22.804 1.661 1.00 77.19 92 PHE A C 1
ATOM 737 O O . PHE A 1 92 ? -5.368 22.711 0.498 1.00 77.19 92 PHE A O 1
ATOM 744 N N . ASN A 1 93 ? -5.806 23.125 2.660 1.00 71.00 93 ASN A N 1
ATOM 745 C CA . ASN A 1 93 ? -7.235 23.380 2.452 1.00 71.00 93 ASN A CA 1
ATOM 746 C C . ASN A 1 93 ? -7.501 24.634 1.601 1.00 71.00 93 ASN A C 1
ATOM 748 O O . ASN A 1 93 ? -8.575 24.763 1.020 1.00 71.00 93 ASN A O 1
ATOM 752 N N . ASN A 1 94 ? -6.526 25.543 1.515 1.00 66.38 94 ASN A N 1
ATOM 753 C CA . ASN A 1 94 ? -6.625 26.792 0.761 1.00 66.38 94 ASN A CA 1
ATOM 754 C C . ASN A 1 94 ? -6.089 26.682 -0.674 1.00 66.38 94 ASN A C 1
ATOM 756 O O . ASN A 1 94 ? -6.113 27.667 -1.416 1.00 66.38 94 ASN A O 1
ATOM 760 N N . MET A 1 95 ? -5.608 25.509 -1.092 1.00 71.00 95 MET A N 1
ATOM 761 C CA . MET A 1 95 ? -5.270 25.282 -2.491 1.00 71.00 95 MET A CA 1
ATOM 762 C C . MET A 1 95 ? -6.554 25.031 -3.280 1.00 71.00 95 MET A C 1
ATOM 764 O O . MET A 1 95 ? -7.074 23.919 -3.321 1.00 71.00 95 MET A O 1
ATOM 768 N N . ASN A 1 96 ? -7.078 26.086 -3.906 1.00 62.69 96 ASN A N 1
ATOM 769 C CA . ASN A 1 96 ? -8.172 25.969 -4.865 1.00 62.69 96 ASN A CA 1
ATOM 770 C C . ASN A 1 96 ? -7.751 25.036 -6.004 1.00 62.69 96 ASN A C 1
ATOM 772 O O . ASN A 1 96 ? -6.907 25.386 -6.831 1.00 62.69 96 ASN A O 1
ATOM 776 N N . VAL A 1 97 ? -8.365 23.857 -6.049 1.00 62.56 97 VAL A N 1
ATOM 777 C CA . VAL A 1 97 ? -8.272 22.954 -7.193 1.00 62.56 97 VAL A CA 1
ATOM 778 C C . VAL A 1 97 ? -9.074 23.596 -8.324 1.00 62.56 97 VAL A C 1
ATOM 780 O O . VAL A 1 97 ? -10.274 23.827 -8.177 1.00 62.56 97 VAL A O 1
ATOM 783 N N . LYS A 1 98 ? -8.381 23.972 -9.398 1.00 52.09 98 LYS A N 1
ATOM 784 C CA . LYS A 1 98 ? -8.962 24.615 -10.578 1.00 52.09 98 LYS A CA 1
ATOM 785 C C . LYS A 1 98 ? -9.498 23.581 -11.559 1.00 52.09 98 LYS A C 1
ATOM 787 O O . LYS A 1 98 ? -8.858 22.513 -11.672 1.00 52.09 98 LYS A O 1
#

Secondary structure (DSSP, 8-state):
--GGGT--P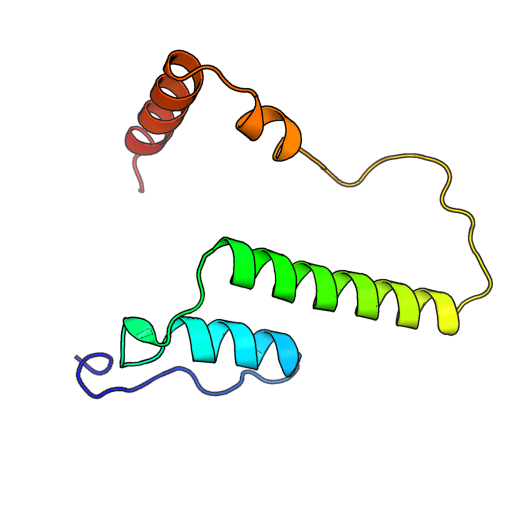PPPTT--HHHHHHHHHHT-SSGGGSPPHHHHHHHHHHHHHHHHHHHHHHS------S--S---SHHHHTT--HHHHHHHHHHHHT----

Radius of gyration: 19.02 Å; Cα contacts (8 Å, |Δi|>4): 23; chains: 1; bounding box: 52×35×35 Å

pLDDT: mean 77.31, std 19.18, range [41.28, 98.31]

Nearest PDB structures (foldseek):
  6yi8-assembly2_B  TM=9.181E-01  e=1.964E-02  Homo sapiens
  7vjl-assembly2_B  TM=9.216E-01  e=2.581E-02  Homo sapiens
  4tyj-assembly1_A  TM=9.189E-01  e=6.720E-02  Homo sapiens
  3dk6-assembly2_B  TM=9.075E-01  e=3.466E-01  Mus musculus
  3dk6-assembly1_A  TM=9.067E-01  e=3.711E-01  Mus musculus

Mean predicted aligned error: 15.45 Å